Protein 4FEI (pdb70)

Organism: Deinococcus radiodurans (strain ATCC 13939 / DSM 20539 / JCM 16871 / CCUG 27074 / LMG 4051 / NBRC 15346 / NCIMB 9279 / VKM B-1422 / R1) (NCBI:txid243230)

CATH classification: 2.60.40.790

Nearest PDB structures (foldseek):
  4fei-assembly1_A-2  TM=1.010E+00  e=2.220E-17  Deinococcus radiodurans R1 = ATCC 13939 = DSM 20539
  5zul-assembly1_A-2  TM=8.735E-01  e=1.631E-06  Mycobacterium marinum M
  5zul-assembly1_E-2  TM=8.672E-01  e=2.229E-06  Mycobacterium marinum M
  5zul-assembly1_D-2  TM=7.767E-01  e=9.697E-07  Mycobacterium marinum M
  9bee-assembly1_A  TM=6.904E-01  e=1.737E-03  Homo sapiens

Solvent-accessible surface area: 6820 Å² total; per-residue (Å²): 190,32,31,138,17,97,2,66,35,94,68,113,98,31,18,67,56,6,1,0,43,0,71,1,65,57,20,75,62,77,44,39,55,61,66,60,121,69,47,68,2,42,0,12,0,76,12,96,45,67,139,172,58,177,224,42,179,133,43,24,25,150,2,90,59,132,17,60,25,76,71,83,16,126,108,95,21,36,108,51,68,71,77,84,21,48,4,38,4,112,3,62,7,106,173,68,47,135,122,139,117,154

Sequence (102 aa):
QGGPWTPAADWRDAGTHLDLLLDVPGVDAGTLALAEDGGQLTVSGERPGTEHLLRSERPSGRFVRELAFPEPVRPASGVASLAGGVLTVRFEKLRPTIDVTA

InterPro domains:
  IPR002068 Alpha crystallin/Hsp20 domain [PF00011] (56-143)
  IPR002068 Alpha crystallin/Hsp20 domain [PS01031] (45-153)
  IPR008978 HSP20-like chaperone [G3DSA:2.60.40.790] (46-147)
  IPR008978 HSP20-like chaperone [SSF49764] (37-141)

B-factor: mean 25.84, std 10.96, range [14.77, 108.33]

Radius of gyration: 15.72 Å; Cα contacts (8 Å, |Δi|>4): 205; chains: 1; bounding box: 20×54×35 Å

Secondary structure (DSSP, 8-state):
--EEP---EEEEEETTEEEEEEE-TT--GGG-EEEEETTEEEEEEEEPPPSS-SS--SEEEEEEEEEE-SS-B-TT--EEEEETTEEEEEEEBSS-------

Structure (mmCIF, N/CA/C/O backbone):
data_4FEI
#
_entry.id   4FEI
#
_cell.length_a   51.292
_cell.length_b   51.292
_cell.length_c   80.360
_cell.angle_alpha   90.00
_cell.angle_beta   90.00
_cell.angle_gamma   120.00
#
_symmetry.space_g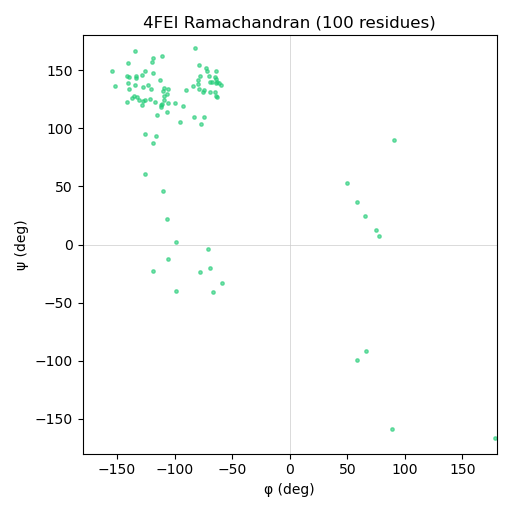roup_name_H-M   'P 31 2 1'
#
loop_
_entity.id
_entity.type
_entity.pdbx_description
1 polymer 'Heat shock protein-related protein'
2 water water
#
loop_
_atom_site.group_PDB
_atom_site.id
_atom_site.type_symbol
_atom_site.label_atom_id
_atom_site.label_alt_id
_atom_site.label_comp_id
_atom_site.label_asym_id
_atom_site.label_entity_id
_atom_site.label_seq_id
_atom_site.pdbx_PDB_ins_code
_atom_site.Cartn_x
_atom_site.Cartn_y
_atom_site.Cartn_z
_atom_site.occupancy
_atom_site.B_iso_or_equiv
_atom_site.auth_seq_id
_atom_site.auth_comp_id
_atom_site.auth_asym_id
_atom_site.auth_atom_id
_atom_site.pdbx_PDB_model_num
ATOM 1 N N . GLN A 1 1 ? 0.608 -15.323 -13.546 1.00 55.03 46 GLN A N 1
ATOM 2 C CA . GLN A 1 1 ? -0.631 -14.935 -14.299 1.00 52.70 46 GLN A CA 1
ATOM 3 C C . GLN A 1 1 ? -1.706 -14.460 -13.329 1.00 47.27 46 GLN A C 1
ATOM 4 O O . GLN A 1 1 ? -2.214 -15.277 -12.527 1.00 48.45 46 GLN A O 1
ATOM 10 N N . GLY A 1 2 ? -2.026 -13.154 -13.403 1.00 41.75 47 GLY A N 1
ATOM 11 C CA . GLY A 1 2 ? -2.915 -12.442 -12.467 1.00 35.95 47 GLY A CA 1
ATOM 12 C C 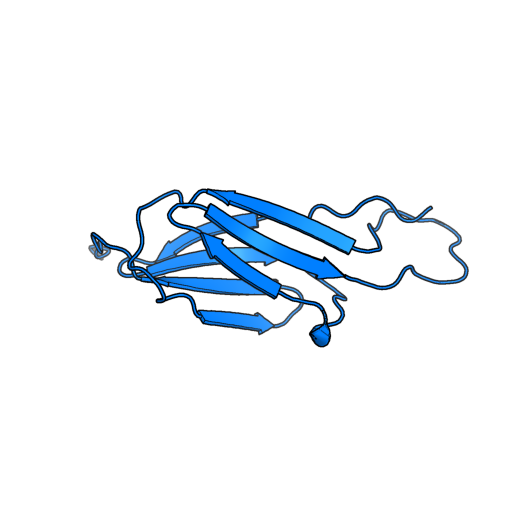. GLY A 1 2 ? -2.153 -11.831 -11.277 1.00 33.13 47 GLY A C 1
ATOM 13 O O . GLY A 1 2 ? -1.990 -12.490 -10.241 1.00 34.24 47 GLY A O 1
ATOM 14 N N . GLY A 1 3 ? -1.698 -10.578 -11.417 1.00 30.32 48 GLY A N 1
ATOM 15 C CA . GLY A 1 3 ? -0.754 -9.968 -10.459 1.00 28.45 48 GLY A CA 1
ATOM 16 C C . GLY A 1 3 ? -1.352 -9.383 -9.185 1.00 25.04 48 GLY A C 1
ATOM 17 O O . GLY A 1 3 ? -2.576 -9.235 -9.076 1.00 23.79 48 GLY A O 1
ATOM 18 N N . PRO A 1 4 ? -0.498 -9.035 -8.212 1.00 24.24 49 PRO A N 1
ATOM 19 C CA . PRO A 1 4 ? -1.025 -8.459 -6.958 1.00 21.84 49 PRO A CA 1
ATOM 20 C C . PRO A 1 4 ? -1.632 -7.074 -7.246 1.00 19.26 49 PRO A C 1
ATOM 21 O O . PRO A 1 4 ? -1.075 -6.292 -8.020 1.00 18.81 49 PRO A O 1
ATOM 25 N N . TRP A 1 5 ? -2.756 -6.791 -6.603 1.00 17.65 50 TRP A N 1
ATOM 26 C CA . TRP A 1 5 ? -3.551 -5.618 -6.934 1.00 15.91 50 TRP A CA 1
ATOM 27 C C . TRP A 1 5 ? -3.297 -4.458 -5.969 1.00 15.58 50 TRP A C 1
ATOM 28 O O . TRP A 1 5 ? -3.489 -4.591 -4.740 1.00 15.80 50 TRP A O 1
ATOM 39 N N . THR A 1 6 ? -2.864 -3.333 -6.553 1.00 15.48 51 THR A N 1
ATOM 40 C CA . THR A 1 6 ? -2.787 -2.036 -5.881 1.00 15.67 51 THR A CA 1
ATOM 41 C C . THR A 1 6 ? -3.570 -1.011 -6.719 1.00 15.56 51 THR A C 1
ATOM 42 O O . THR A 1 6 ? -3.045 -0.444 -7.671 1.00 15.78 51 THR A O 1
ATOM 46 N N . PRO A 1 7 ? -4.851 -0.787 -6.366 1.00 16.72 52 PRO A N 1
ATOM 47 C CA . PRO A 1 7 ? -5.700 0.105 -7.180 1.00 16.66 52 PRO A CA 1
ATOM 48 C C . PRO A 1 7 ? -5.255 1.549 -7.061 1.00 16.56 52 PRO A C 1
ATOM 49 O O . PRO A 1 7 ? -5.033 2.040 -5.939 1.00 16.50 52 PRO A O 1
ATOM 53 N N . ALA A 1 8 ? -5.110 2.206 -8.220 1.00 16.62 53 ALA A N 1
ATOM 54 C CA . ALA A 1 8 ? -4.648 3.582 -8.308 1.00 16.61 53 ALA A CA 1
ATOM 55 C C . ALA A 1 8 ? -5.628 4.595 -7.611 1.00 16.56 53 ALA A C 1
ATOM 56 O O . ALA A 1 8 ? -6.864 4.460 -7.718 1.00 16.59 53 ALA A O 1
ATOM 58 N N . ALA A 1 9 ? -5.073 5.580 -6.911 1.00 16.60 54 ALA A N 1
ATOM 59 C CA . ALA A 1 9 ? -5.852 6.509 -6.028 1.00 16.63 54 ALA A CA 1
ATOM 60 C C . ALA A 1 9 ? -5.576 8.002 -6.337 1.00 16.81 54 ALA A C 1
ATOM 61 O O . ALA A 1 9 ? -4.440 8.414 -6.517 1.00 16.98 54 ALA A O 1
ATOM 63 N N . ASP A 1 10 ? -6.633 8.792 -6.387 1.00 16.91 55 ASP A N 1
ATOM 64 C CA . ASP A 1 10 ? -6.546 10.238 -6.508 1.00 17.16 55 ASP A CA 1
ATOM 65 C C . ASP A 1 10 ? -7.182 10.885 -5.278 1.00 17.31 55 ASP A C 1
ATOM 66 O O . ASP A 1 10 ? -8.155 10.382 -4.732 1.00 17.23 55 ASP A O 1
A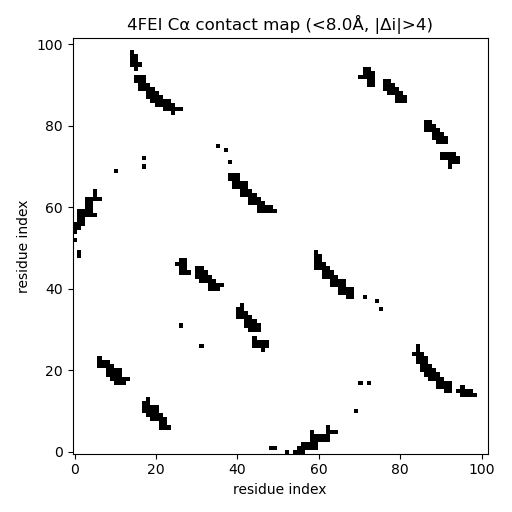TOM 71 N N . TRP A 1 11 ? -6.655 12.028 -4.894 1.00 17.60 56 TRP A N 1
ATOM 72 C CA . TRP A 1 11 ? -7.312 12.931 -3.961 1.00 17.89 56 TRP A CA 1
ATOM 73 C C . TRP A 1 11 ? -7.726 14.207 -4.688 1.00 18.46 56 TRP A C 1
ATOM 74 O O . TRP A 1 11 ? -6.913 14.901 -5.276 1.00 18.87 56 TRP A O 1
ATOM 85 N N . ARG A 1 12 ? -9.018 14.481 -4.685 1.00 18.76 57 ARG A N 1
ATOM 86 C CA . ARG A 1 12 ? -9.539 15.680 -5.347 1.00 19.29 57 ARG A CA 1
ATOM 87 C C . ARG A 1 12 ? -10.002 16.682 -4.285 1.00 19.91 57 ARG A C 1
ATOM 88 O O . ARG A 1 12 ? -10.649 16.315 -3.295 1.00 20.55 57 ARG A O 1
ATOM 96 N N . ASP A 1 13 ? -9.620 17.935 -4.490 1.00 20.44 58 ASP A N 1
ATOM 97 C CA . ASP A 1 13 ? -10.043 19.011 -3.644 1.00 21.44 58 ASP A CA 1
ATOM 98 C C . ASP A 1 13 ? -11.409 19.415 -4.149 1.00 21.85 58 ASP A C 1
ATOM 99 O O . ASP A 1 13 ? -11.529 19.967 -5.228 1.00 22.25 58 ASP A O 1
ATOM 104 N N . ALA A 1 14 ? -12.444 19.127 -3.373 1.00 22.21 59 ALA A N 1
ATOM 105 C CA . ALA A 1 14 ? -13.796 19.570 -3.715 1.00 22.46 59 ALA A CA 1
ATOM 106 C C . ALA A 1 14 ? -14.291 20.670 -2.734 1.00 23.73 59 ALA A C 1
ATOM 107 O O . ALA A 1 14 ? -15.434 20.627 -2.241 1.00 24.67 59 ALA A O 1
ATOM 109 N N . GLY A 1 15 ? -13.431 21.646 -2.461 1.00 23.93 60 GLY A N 1
ATOM 110 C CA . GLY A 1 15 ? -13.816 22.810 -1.659 1.00 25.15 60 GLY A CA 1
ATOM 111 C C . GLY A 1 15 ? -14.140 22.495 -0.201 1.00 25.21 60 GLY A C 1
ATOM 112 O O . GLY A 1 15 ? -13.259 22.501 0.654 1.00 25.51 60 GLY A O 1
ATOM 113 N N . THR A 1 16 ? -15.407 22.224 0.072 1.00 25.29 61 THR A N 1
ATOM 114 C CA . THR A 1 16 ? -15.851 21.907 1.416 1.00 25.64 61 THR A CA 1
ATOM 115 C C . THR A 1 16 ? -15.495 20.461 1.748 1.00 24.56 61 THR A C 1
ATOM 116 O O . THR A 1 16 ? -15.375 20.096 2.931 1.00 24.58 61 THR A O 1
ATOM 120 N N . HIS A 1 17 ? -15.340 19.650 0.708 1.00 23.50 62 HIS A N 1
ATOM 121 C CA . HIS A 1 17 ? -15.061 18.231 0.857 1.00 22.78 62 HIS A CA 1
ATOM 122 C C . HIS A 1 17 ? -13.732 17.804 0.248 1.00 22.16 62 HIS A C 1
ATOM 123 O O . HIS A 1 17 ? -13.181 18.469 -0.623 1.00 22.48 62 HIS A O 1
ATOM 130 N N . LEU A 1 18 ? -13.254 16.650 0.702 1.00 21.96 63 LEU A N 1
ATOM 131 C CA . LEU A 1 18 ? -12.065 15.995 0.171 1.00 20.83 63 LEU A CA 1
ATOM 132 C C . LEU A 1 18 ? -12.530 14.650 -0.416 1.00 20.14 63 LEU A C 1
ATOM 133 O O . LEU A 1 18 ? -13.137 13.836 0.299 1.00 20.03 63 LEU A O 1
ATOM 138 N N . ASP A 1 19 ? -12.271 14.425 -1.709 1.00 19.55 64 ASP A N 1
ATOM 139 C CA . ASP A 1 19 ? -12.674 13.189 -2.382 1.00 18.91 64 ASP A CA 1
ATOM 140 C C . ASP A 1 19 ? -11.511 12.258 -2.637 1.00 18.67 64 ASP A C 1
ATOM 141 O O . ASP A 1 19 ? -10.461 12.674 -3.162 1.00 19.31 64 ASP A O 1
ATOM 146 N N . LEU A 1 20 ? -11.711 10.989 -2.332 1.00 17.81 65 LEU A N 1
ATOM 147 C CA . LEU A 1 20 ? -10.779 9.943 -2.722 1.00 17.83 65 LEU A CA 1
ATOM 148 C C . LEU A 1 20 ? -11.428 9.180 -3.857 1.00 17.73 65 LEU A C 1
ATOM 149 O O . LEU A 1 20 ? -12.536 8.690 -3.712 1.00 18.68 65 LEU A O 1
ATOM 154 N N . LEU A 1 21 ? -10.770 9.119 -5.002 1.00 17.46 66 LEU A N 1
ATOM 155 C CA . LEU A 1 21 ? -11.232 8.291 -6.110 1.00 16.98 66 LEU A CA 1
ATOM 156 C C . LEU A 1 21 ? -10.284 7.110 -6.262 1.00 16.80 66 LEU A C 1
ATOM 157 O O . LEU A 1 21 ? -9.055 7.270 -6.358 1.00 17.15 66 LEU A O 1
ATOM 162 N N . LEU A 1 22 ? -10.855 5.916 -6.288 1.00 16.72 67 LEU A N 1
ATOM 163 C CA . LEU A 1 22 ? -10.051 4.681 -6.298 1.00 16.58 67 LEU A CA 1
ATOM 164 C C . LEU A 1 22 ? -10.504 3.783 -7.457 1.00 16.62 67 LEU A C 1
ATOM 165 O O . LEU A 1 22 ? -11.664 3.422 -7.523 1.00 16.70 67 LEU A O 1
ATOM 170 N N . ASP A 1 23 ? -9.596 3.467 -8.370 1.00 16.63 68 ASP A N 1
ATOM 171 C CA . ASP A 1 23 ? -9.942 2.658 -9.546 1.00 16.75 68 ASP A CA 1
ATOM 172 C C . ASP A 1 23 ? -10.060 1.185 -9.124 1.00 16.80 68 ASP A C 1
ATOM 173 O O . ASP A 1 23 ? -9.032 0.498 -8.921 1.00 16.79 68 ASP A O 1
ATOM 178 N N . VAL A 1 24 ? -11.317 0.723 -9.001 1.00 16.90 69 VAL A N 1
ATOM 179 C CA . VAL A 1 24 ? -11.576 -0.656 -8.599 1.00 17.02 69 VAL A CA 1
ATOM 180 C C . VAL A 1 24 ? -12.514 -1.405 -9.611 1.00 17.31 69 VAL A C 1
ATOM 181 O O . VAL A 1 24 ? -13.620 -1.814 -9.256 1.00 17.44 69 VAL A O 1
ATOM 185 N N . PRO A 1 25 ? -12.092 -1.547 -10.879 1.00 17.45 70 PRO A N 1
ATOM 186 C CA . PRO A 1 25 ? -12.993 -2.238 -11.816 1.00 17.79 70 PRO A CA 1
ATOM 187 C C . PRO A 1 25 ? -13.126 -3.728 -11.497 1.00 18.06 70 PRO A C 1
ATOM 188 O O . PRO A 1 25 ? -12.136 -4.347 -11.124 1.00 18.04 70 PRO A O 1
ATOM 192 N N . GLY A 1 26 ? -14.344 -4.266 -11.612 1.00 18.34 71 GLY A N 1
ATOM 193 C CA . GLY A 1 26 ? -14.597 -5.706 -11.450 1.00 18.71 71 GLY A CA 1
ATOM 194 C C . GLY A 1 26 ? -14.627 -6.186 -9.986 1.00 18.76 71 GLY A C 1
ATOM 195 O O . GLY A 1 26 ? -14.712 -7.396 -9.734 1.00 19.81 71 GLY A O 1
ATOM 196 N N . VAL A 1 27 ? -14.577 -5.255 -9.022 1.00 18.34 72 VAL A N 1
ATOM 197 C CA . VAL A 1 27 ? -14.552 -5.614 -7.602 1.00 18.59 72 VAL A CA 1
ATOM 198 C C . VAL A 1 27 ? -15.862 -6.303 -7.197 1.00 18.88 72 VAL A C 1
ATOM 199 O O . VAL A 1 27 ? -16.927 -5.975 -7.749 1.00 19.19 72 VAL A O 1
ATOM 203 N N . ASP A 1 28 ? -15.760 -7.278 -6.298 1.00 18.67 73 ASP A N 1
ATOM 204 C CA . ASP A 1 28 ? -16.918 -7.822 -5.623 1.00 19.40 73 ASP A CA 1
ATOM 205 C C . ASP A 1 28 ? -17.302 -6.725 -4.617 1.00 19.16 73 ASP A C 1
ATOM 206 O O . ASP A 1 28 ? -16.558 -6.463 -3.642 1.00 19.20 73 ASP A O 1
ATOM 211 N N . ALA A 1 29 ? -18.434 -6.062 -4.866 1.00 19.34 74 ALA A N 1
ATOM 212 C CA . ALA A 1 29 ? -18.826 -4.892 -4.078 1.00 19.05 74 ALA A CA 1
ATOM 213 C C . ALA A 1 29 ? -18.957 -5.240 -2.591 1.00 19.29 74 ALA A C 1
ATOM 214 O O . ALA A 1 29 ? -18.681 -4.389 -1.722 1.00 19.26 74 ALA A O 1
ATOM 216 N N . GLY A 1 30 ? -19.387 -6.483 -2.319 1.00 19.59 75 GLY A N 1
ATOM 217 C CA . GLY A 1 30 ? -19.648 -6.980 -0.947 1.00 19.66 75 GLY A CA 1
ATOM 218 C C . GLY A 1 30 ? -18.382 -7.205 -0.118 1.00 19.79 75 GLY A C 1
ATOM 219 O O . GLY A 1 30 ? -18.471 -7.555 1.065 1.00 20.56 75 GLY A O 1
ATOM 220 N N . THR A 1 31 ? -17.204 -7.011 -0.719 1.00 19.40 76 THR A N 1
ATOM 221 C CA . THR A 1 31 ? -15.920 -7.237 -0.003 1.00 18.75 76 THR A CA 1
ATOM 222 C C . THR A 1 31 ? -15.224 -5.894 0.366 1.00 18.19 76 THR A C 1
ATOM 223 O O . THR A 1 31 ? -14.253 -5.870 1.112 1.00 18.40 76 THR A O 1
ATOM 227 N N . LEU A 1 32 ? -15.704 -4.803 -0.208 1.00 17.94 77 LEU A N 1
ATOM 228 C CA . LEU A 1 32 ? -15.185 -3.474 0.055 1.00 17.62 77 LEU A CA 1
ATOM 229 C C . LEU A 1 32 ? -15.379 -3.064 1.519 1.00 17.59 77 LEU A C 1
ATOM 230 O O . LEU A 1 32 ? -16.468 -3.131 2.063 1.00 18.14 77 LEU A O 1
ATOM 235 N N . ALA A 1 33 ? -14.308 -2.650 2.158 1.00 17.65 78 ALA A N 1
ATOM 236 C CA . ALA A 1 33 ? -14.371 -2.119 3.512 1.00 18.00 78 ALA A CA 1
ATOM 237 C C . ALA A 1 33 ? -13.554 -0.837 3.574 1.00 17.84 78 ALA A C 1
ATOM 238 O O . ALA A 1 33 ? -12.515 -0.731 2.908 1.00 17.52 78 ALA A O 1
ATOM 240 N N . LEU A 1 34 ? -14.037 0.113 4.380 1.00 18.13 79 LEU A N 1
ATOM 241 C CA . LEU A 1 34 ? -13.446 1.446 4.507 1.00 18.44 79 LEU A CA 1
ATOM 242 C C . LEU A 1 34 ? -13.412 1.817 5.998 1.00 18.94 79 LEU A C 1
ATOM 243 O O . LEU A 1 34 ? -14.433 1.761 6.680 1.00 19.19 79 LEU A O 1
ATOM 248 N N . ALA A 1 35 ? -12.239 2.181 6.501 1.00 25.03 80 ALA A N 1
ATOM 249 C CA . ALA A 1 35 ? -12.073 2.545 7.911 1.00 27.63 80 ALA A CA 1
ATOM 250 C C . ALA A 1 35 ? -11.138 3.747 8.055 1.00 26.73 80 ALA A C 1
ATOM 251 O O . ALA 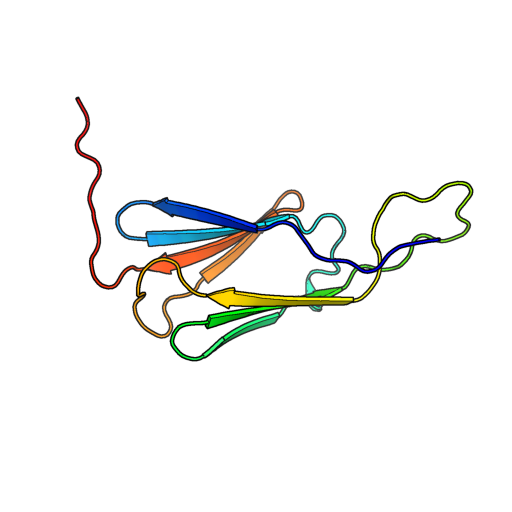A 1 35 ? -10.079 3.796 7.452 1.00 24.22 80 ALA A O 1
ATOM 253 N N . GLU A 1 36 ? -11.537 4.714 8.863 1.00 29.49 81 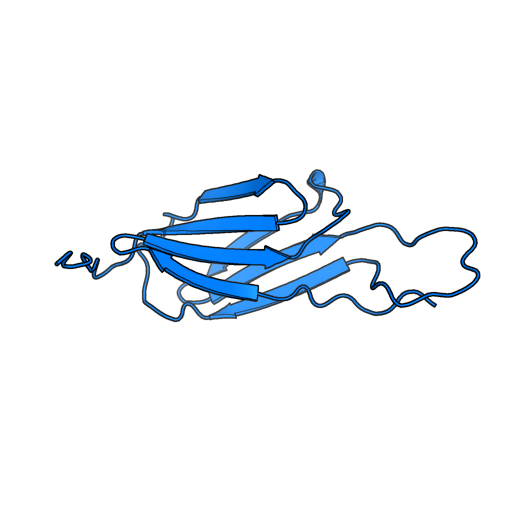GLU A N 1
ATOM 254 C CA . GLU A 1 36 ? -10.705 5.879 9.084 1.00 30.25 81 GLU A CA 1
ATOM 255 C C . GLU A 1 36 ? -10.186 5.902 10.517 1.00 34.34 81 GLU A C 1
ATOM 256 O O . GLU A 1 36 ? -10.954 5.912 11.458 1.00 38.18 81 GLU A O 1
ATOM 262 N N . ASP A 1 37 ? -8.870 5.841 10.666 1.00 35.36 82 ASP A N 1
ATOM 263 C CA . ASP A 1 37 ? -8.231 5.835 11.972 1.00 41.70 82 ASP A CA 1
ATOM 264 C C . ASP A 1 37 ? -7.429 7.101 12.017 1.00 41.92 82 ASP A C 1
ATOM 265 O O . ASP A 1 37 ? -6.277 7.121 11.520 1.00 41.88 82 ASP A O 1
ATOM 270 N N . GLY A 1 38 ? -8.061 8.152 12.565 1.00 42.82 83 GLY A N 1
ATOM 271 C CA . GLY A 1 38 ? -7.502 9.517 12.602 1.00 42.13 83 GLY A CA 1
ATOM 272 C C . GLY A 1 38 ? -7.162 10.128 11.227 1.00 37.33 83 GLY A C 1
ATOM 273 O O . GLY A 1 38 ? -8.050 10.641 10.543 1.00 35.97 83 GLY A O 1
ATOM 274 N N . GLY A 1 39 ? -5.871 10.080 10.852 1.00 36.40 84 GLY A N 1
ATOM 275 C CA . GLY A 1 39 ? -5.354 10.724 9.650 1.00 33.39 84 GLY A CA 1
ATOM 276 C C . GLY A 1 39 ? -5.004 9.759 8.519 1.00 31.56 84 GLY A C 1
ATOM 277 O O . GLY A 1 39 ? -4.214 10.099 7.633 1.00 32.05 84 GLY A O 1
ATOM 278 N N . GLN A 1 40 ? -5.596 8.561 8.554 1.00 30.13 85 GLN A N 1
ATOM 279 C CA . GLN A 1 40 ? -5.379 7.534 7.549 1.00 28.90 85 GLN A CA 1
ATOM 280 C C . GLN A 1 40 ? -6.716 6.939 7.156 1.00 25.37 85 GLN A C 1
ATOM 281 O O . GLN A 1 40 ? -7.572 6.674 7.993 1.00 25.17 85 GLN A O 1
ATOM 287 N N . LEU A 1 41 ? -6.889 6.726 5.861 1.00 23.53 86 LEU A N 1
ATOM 288 C CA . LEU A 1 41 ? -8.003 5.969 5.376 1.00 22.08 86 LEU A CA 1
ATOM 289 C C . LEU A 1 41 ? -7.477 4.606 4.926 1.00 21.74 86 LEU A C 1
ATOM 290 O O . LEU A 1 41 ? -6.461 4.498 4.171 1.00 22.19 86 LEU A O 1
ATOM 295 N N . THR A 1 42 ? -8.143 3.556 5.415 1.00 21.24 87 THR A N 1
ATOM 296 C CA . THR A 1 42 ? -7.793 2.204 4.996 1.00 20.78 87 THR A CA 1
ATOM 297 C C . THR A 1 42 ? -8.883 1.660 4.118 1.00 19.61 87 THR A C 1
ATOM 298 O O . THR A 1 42 ? -10.044 1.690 4.499 1.00 19.47 87 THR A O 1
ATOM 302 N N . VAL A 1 43 ? -8.497 1.235 2.914 1.00 19.84 88 VAL A N 1
ATOM 303 C CA . VAL A 1 43 ? -9.445 0.667 1.958 1.00 20.59 88 VAL A CA 1
ATOM 304 C C . VAL A 1 43 ? -9.002 -0.762 1.636 1.00 20.46 88 VAL A C 1
ATOM 305 O O . VAL A 1 43 ? -7.810 -1.004 1.347 1.00 21.47 88 VAL A O 1
ATOM 309 N N . SER A 1 44 ? -9.953 -1.691 1.655 1.00 20.22 89 SER A N 1
ATOM 310 C CA . SER A 1 44 ? -9.696 -3.068 1.306 1.00 19.96 89 SER A CA 1
ATOM 311 C C . SER A 1 44 ? -10.847 -3.616 0.499 1.00 20.99 89 SER A C 1
ATOM 312 O O . SER A 1 44 ? -11.941 -3.098 0.551 1.00 21.86 89 SER A O 1
ATOM 315 N N . GLY A 1 45 ? -10.575 -4.656 -0.285 1.00 22.18 90 GLY A N 1
ATOM 316 C CA . GLY A 1 45 ? -11.586 -5.349 -1.067 1.00 24.06 90 GLY A CA 1
ATOM 317 C C . GLY A 1 45 ? -10.956 -6.450 -1.883 1.00 25.50 90 GLY A C 1
ATOM 318 O O . GLY A 1 45 ? -9.788 -6.784 -1.674 1.00 25.17 90 GLY A O 1
ATOM 319 N N . GLU A 1 46 ? -11.710 -6.988 -2.860 1.00 20.15 91 GLU A N 1
ATOM 320 C CA . GLU A 1 46 ? -11.260 -8.136 -3.607 1.00 20.57 91 GLU A CA 1
ATOM 321 C C . GLU A 1 46 ? -11.912 -8.189 -4.983 1.00 19.44 91 GLU A C 1
ATOM 322 O O . GLU A 1 46 ? -13.053 -7.759 -5.157 1.00 19.94 91 GLU A O 1
ATOM 328 N N . ARG A 1 47 ? -11.195 -8.742 -5.960 1.00 18.93 92 ARG A N 1
ATOM 329 C 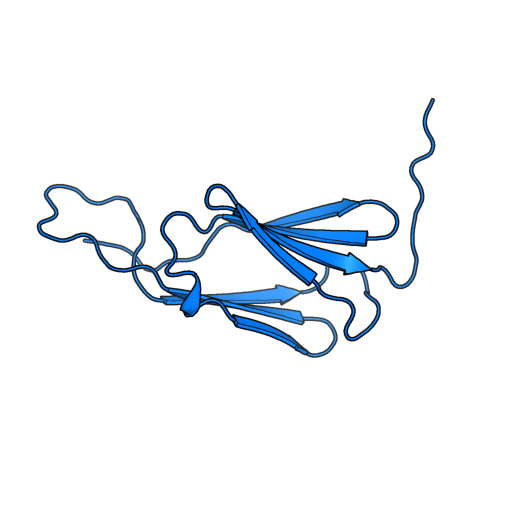CA . ARG A 1 47 ? -11.826 -9.186 -7.190 1.00 19.54 92 ARG A CA 1
ATOM 330 C C . ARG A 1 47 ? -11.342 -10.594 -7.564 1.00 20.57 92 ARG A C 1
ATOM 331 O O . ARG A 1 47 ? -10.183 -10.921 -7.341 1.00 20.39 92 ARG A O 1
ATOM 339 N N . PRO A 1 48 ? -12.246 -11.426 -8.122 1.00 22.75 93 PRO A N 1
ATOM 340 C CA . PRO A 1 48 ? -11.870 -12.794 -8.490 1.00 24.60 93 PRO A CA 1
ATOM 341 C C . PRO A 1 48 ? -10.794 -12.839 -9.588 1.00 22.90 93 PRO A C 1
ATOM 342 O O . PRO A 1 48 ? -10.731 -11.952 -10.455 1.00 22.21 93 PRO A O 1
ATOM 346 N N . GLY A 1 49 ? -9.957 -13.864 -9.557 1.00 24.27 94 GLY A N 1
ATOM 347 C CA . GLY A 1 49 ? -9.052 -14.120 -10.659 1.00 23.50 94 GLY A CA 1
ATOM 348 C C . GLY A 1 49 ? -9.818 -14.594 -11.884 1.00 24.46 94 GLY A C 1
ATOM 349 O O . GLY A 1 49 ? -10.807 -15.334 -11.798 1.00 26.76 94 GLY A O 1
ATOM 350 N N . THR A 1 50 ? -9.344 -14.209 -13.051 1.00 23.79 95 THR A N 1
ATOM 351 C CA . THR A 1 50 ? -9.993 -14.637 -14.298 1.00 24.98 95 THR A CA 1
ATOM 352 C C . THR A 1 50 ? -9.591 -16.060 -14.638 1.00 26.21 95 THR A C 1
ATOM 353 O O . THR A 1 50 ? -8.400 -16.411 -14.536 1.00 26.96 95 THR A O 1
ATOM 357 N N . GLU A 1 51 ? -10.571 -16.887 -14.999 1.00 29.48 96 GLU A N 1
ATOM 358 C CA . GLU A 1 51 ? -10.310 -18.313 -15.265 1.00 33.22 96 GLU A CA 1
ATOM 359 C C . GLU A 1 51 ? -9.706 -18.518 -16.651 1.00 31.95 96 GLU A C 1
ATOM 360 O O . GLU A 1 51 ? -9.917 -17.696 -17.533 1.00 31.89 96 GLU A O 1
ATOM 366 N N . HIS A 1 52 ? -8.953 -19.602 -16.832 1.00 32.54 97 HIS A N 1
ATOM 367 C CA . HIS A 1 52 ? -8.428 -20.025 -18.154 1.00 32.37 97 HIS A CA 1
ATOM 368 C C . HIS A 1 52 ? -7.724 -18.933 -18.961 1.00 28.99 97 HIS A C 1
ATOM 369 O O . HIS A 1 52 ? -8.044 -18.680 -20.133 1.00 29.38 97 HIS A O 1
ATOM 376 N N . LEU A 1 53 ? -6.758 -18.294 -18.314 1.00 27.37 98 LEU A N 1
ATOM 377 C CA . LEU A 1 53 ? -6.028 -17.164 -18.890 1.00 26.85 98 LEU A CA 1
ATOM 378 C C . LEU A 1 53 ? -5.026 -17.608 -19.962 1.00 28.01 98 LEU A C 1
ATOM 379 O O . LEU A 1 53 ? -4.258 -18.531 -19.758 1.00 28.46 98 LEU A O 1
ATOM 384 N N . LEU A 1 54 ? -5.043 -16.924 -21.092 1.00 23.73 99 LEU A N 1
ATOM 385 C CA . LEU A 1 54 ? -4.094 -17.143 -22.175 1.00 24.62 99 LEU A CA 1
ATOM 386 C C . LEU A 1 54 ? -2.973 -16.120 -22.133 1.00 24.07 99 LEU A C 1
ATOM 387 O O . LEU A 1 54 ? -1.801 -16.469 -22.371 1.00 25.54 99 LEU A O 1
ATOM 392 N N . ARG A 1 55 ? -3.338 -14.875 -21.824 1.00 22.68 100 ARG A N 1
ATOM 393 C CA . ARG A 1 55 ? -2.402 -13.787 -21.540 1.00 21.85 100 ARG A CA 1
ATOM 394 C C . ARG A 1 55 ? -2.967 -12.995 -20.387 1.00 20.45 100 ARG A C 1
ATOM 395 O O . ARG A 1 55 ? -4.176 -12.756 -20.353 1.00 19.82 100 ARG A O 1
ATOM 403 N N . SER A 1 56 ? -2.108 -12.494 -19.508 1.00 20.20 101 SER A N 1
ATOM 404 C CA . SER A 1 56 ? -2.597 -11.713 -18.362 1.00 19.15 101 SER A CA 1
ATOM 405 C C . SER A 1 56 ? -1.774 -10.443 -18.130 1.00 18.71 101 SER A C 1
ATOM 406 O O . SER A 1 56 ? -0.539 -10.514 -18.029 1.00 19.47 101 SER A O 1
ATOM 409 N N . GLU A 1 57 ? -2.447 -9.292 -18.044 1.00 17.84 102 GLU A N 1
ATOM 410 C CA . GLU A 1 57 ? -1.828 -8.034 -17.554 1.00 17.24 102 GLU A CA 1
ATOM 411 C C . GLU A 1 57 ? -2.564 -7.534 -16.290 1.00 16.57 102 GLU A C 1
ATOM 412 O O . GLU A 1 57 ? -1.988 -6.791 -15.463 1.00 17.28 102 GLU A O 1
ATOM 418 N N . ARG A 1 58 ? -3.819 -7.957 -16.138 1.00 15.66 103 ARG A N 1
ATOM 419 C CA . ARG A 1 58 ? -4.710 -7.412 -15.133 1.00 15.39 103 ARG A CA 1
ATOM 420 C C . ARG A 1 58 ? -4.439 -8.000 -13.764 1.00 15.29 103 ARG A C 1
ATOM 421 O O . ARG A 1 58 ? -4.239 -9.212 -13.642 1.00 15.95 103 ARG A O 1
ATOM 429 N N . PRO A 1 59 ? -4.459 -7.147 -12.707 1.00 15.11 104 PRO A N 1
ATOM 430 C CA . PRO A 1 59 ? -4.308 -7.630 -11.312 1.00 14.84 104 PRO A CA 1
ATOM 431 C C . PRO A 1 59 ? -5.545 -8.373 -10.795 1.00 15.25 104 PRO A C 1
ATOM 432 O O . PRO A 1 59 ? -6.653 -8.053 -11.221 1.00 15.41 104 PRO A O 1
ATOM 436 N N . SER A 1 60 ? -5.353 -9.314 -9.853 1.00 15.92 105 SER A N 1
ATOM 437 C CA . SER A 1 60 ? -6.439 -10.099 -9.251 1.00 16.89 105 SER A CA 1
ATOM 438 C C . SER A 1 60 ? -6.289 -10.162 -7.747 1.00 17.37 105 SER A C 1
ATOM 439 O O . SER A 1 60 ? -5.207 -9.932 -7.221 1.00 17.16 105 SER A O 1
ATOM 442 N N . GLY A 1 61 ? -7.362 -10.603 -7.082 1.00 18.42 106 GLY A N 1
ATOM 443 C CA . GLY A 1 61 ? -7.330 -10.987 -5.684 1.00 19.28 106 GLY A CA 1
ATOM 444 C C . GLY A 1 61 ? -7.608 -9.804 -4.769 1.00 19.04 106 GLY A C 1
ATOM 445 O O . GLY A 1 61 ? -8.196 -8.804 -5.197 1.00 18.40 106 GLY A O 1
ATOM 446 N N . ARG A 1 62 ? -7.181 -9.940 -3.514 1.00 19.21 107 ARG A N 1
ATOM 447 C CA . ARG A 1 62 ? -7.409 -8.933 -2.478 1.00 19.17 107 ARG A CA 1
ATOM 448 C C . ARG A 1 62 ? -6.446 -7.758 -2.597 1.00 17.50 107 ARG A C 1
ATOM 449 O O . ARG A 1 62 ? -5.307 -7.915 -3.032 1.00 17.28 107 ARG A O 1
ATOM 457 N N . PHE A 1 63 ? -6.943 -6.567 -2.279 1.00 16.96 108 PHE A N 1
ATOM 458 C CA . PHE A 1 63 ? -6.121 -5.380 -2.216 1.00 15.73 108 PHE A CA 1
ATOM 459 C C . PHE A 1 63 ? -6.275 -4.705 -0.835 1.00 15.92 108 PHE A C 1
ATOM 460 O O . PHE A 1 63 ? -7.320 -4.802 -0.203 1.00 16.86 108 PHE A O 1
ATOM 468 N N . VAL A 1 64 ? -5.215 -4.049 -0.386 1.00 15.33 109 VAL A N 1
ATOM 469 C CA . VAL A 1 64 ? -5.249 -3.300 0.837 1.00 15.62 109 VAL A CA 1
ATOM 470 C C . VAL A 1 64 ? -4.436 -2.017 0.643 1.00 15.14 109 VAL A C 1
ATOM 471 O O . VAL A 1 64 ? -3.241 -2.081 0.294 1.00 15.16 109 VAL A O 1
ATOM 475 N N . ARG A 1 65 ? -5.076 -0.864 0.850 1.00 18.81 110 ARG A N 1
ATOM 476 C CA . ARG A 1 65 ? -4.361 0.431 0.837 1.00 18.20 110 ARG A CA 1
ATOM 477 C C . ARG A 1 65 ? -4.539 1.216 2.131 1.00 17.91 110 ARG A C 1
ATOM 478 O O . ARG A 1 65 ? -5.642 1.254 2.694 1.00 18.40 110 ARG A O 1
ATOM 486 N N . GLU A 1 66 ? -3.442 1.799 2.600 1.00 17.92 111 GLU A N 1
ATOM 487 C CA . GLU A 1 66 ? -3.427 2.685 3.760 1.00 17.89 111 GLU A CA 1
ATOM 488 C C . GLU A 1 66 ? -3.014 4.078 3.235 1.00 17.70 111 GLU A C 1
ATOM 489 O O . GLU A 1 66 ? -1.867 4.279 2.771 1.00 18.42 111 GLU A O 1
ATOM 495 N N . LEU A 1 67 ? -3.968 5.025 3.264 1.00 17.03 112 LEU A N 1
ATOM 496 C CA . LEU A 1 67 ? -3.826 6.285 2.526 1.00 16.45 112 LEU A CA 1
ATOM 497 C C . LEU A 1 67 ? -4.017 7.454 3.478 1.00 17.05 112 LEU A C 1
ATOM 498 O O . LEU A 1 67 ? -5.045 7.534 4.165 1.00 17.32 112 LEU A O 1
ATOM 503 N N . ALA A 1 68 ? -3.018 8.339 3.531 1.00 17.53 113 ALA A N 1
ATOM 504 C CA . ALA A 1 68 ? -3.029 9.468 4.485 1.00 18.22 113 ALA A CA 1
ATOM 505 C C . ALA A 1 68 ? -3.834 10.578 3.880 1.00 18.26 113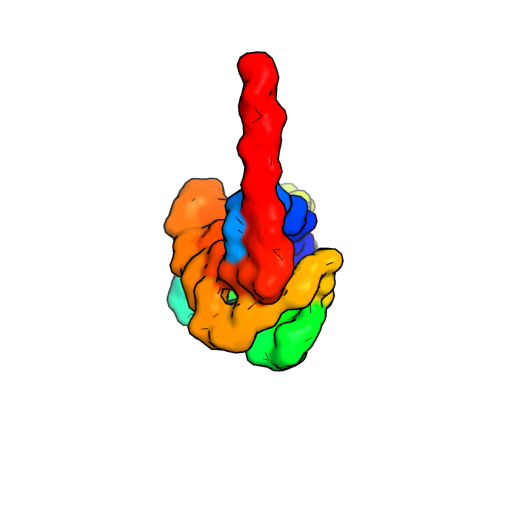 ALA A C 1
ATOM 506 O O . ALA A 1 68 ? -3.684 10.849 2.669 1.00 19.50 113 ALA A O 1
ATOM 508 N N . PHE A 1 69 ? -4.695 11.213 4.678 1.00 18.58 114 PHE A N 1
ATOM 509 C CA . PHE A 1 69 ? -5.447 12.398 4.198 1.00 18.63 114 PHE A CA 1
ATOM 510 C C . PHE A 1 69 ? -4.489 13.552 3.871 1.00 19.18 114 PHE A C 1
ATOM 511 O O . PHE A 1 69 ? -3.673 13.919 4.697 1.00 20.05 114 PHE A O 1
ATOM 519 N N . PRO A 1 70 ? -4.596 14.120 2.664 1.00 19.54 115 PRO A N 1
ATOM 520 C CA . PRO A 1 70 ? -3.741 15.268 2.263 1.00 20.97 115 PRO A CA 1
ATOM 521 C C . PRO A 1 70 ? -4.117 16.506 3.047 1.00 22.41 115 PRO A C 1
ATOM 522 O O . PRO A 1 70 ? -3.323 17.445 3.132 1.00 23.77 115 PRO A O 1
ATOM 526 N N . GLU A 1 71 ? -5.341 16.493 3.588 1.00 23.02 116 GLU A N 1
ATOM 527 C CA . GLU A 1 71 ? -5.928 17.611 4.330 1.00 24.54 116 GLU A CA 1
ATOM 528 C C . GLU A 1 71 ? -6.694 17.012 5.507 1.00 24.70 116 GLU A C 1
ATOM 529 O O . GLU A 1 71 ? -7.372 16.007 5.331 1.00 23.91 116 GLU A O 1
ATOM 535 N N . PRO A 1 72 ? -6.612 17.633 6.706 1.00 26.71 117 PRO A N 1
ATOM 536 C CA . PRO A 1 72 ? -7.414 17.149 7.844 1.00 26.89 117 PRO A CA 1
ATOM 537 C C . PRO A 1 72 ? -8.931 17.185 7.567 1.00 27.00 117 PRO A C 1
ATOM 538 O O . PRO A 1 72 ? -9.436 18.143 6.998 1.00 27.98 117 PRO A O 1
ATOM 542 N N . VAL A 1 73 ? -9.635 16.125 7.959 1.00 26.54 118 VAL A N 1
ATOM 543 C CA . VAL A 1 73 ? -11.083 16.027 7.752 1.00 27.11 118 VAL A CA 1
ATOM 544 C C . VAL A 1 73 ? -11.835 15.890 9.072 1.00 28.70 118 VAL A C 1
ATOM 545 O O . VAL A 1 73 ? -11.258 15.466 10.074 1.00 28.65 118 VAL A O 1
ATOM 549 N N . ARG A 1 74 ? -13.118 16.260 9.078 1.00 30.54 119 ARG A N 1
ATOM 550 C CA . ARG A 1 74 ? -13.950 16.035 10.246 1.00 32.11 119 ARG A CA 1
ATOM 551 C C . ARG A 1 74 ? -14.097 14.536 10.486 1.00 31.01 119 ARG A C 1
ATOM 552 O O . ARG A 1 74 ? -14.276 13.782 9.538 1.00 30.31 119 ARG A O 1
ATOM 560 N N . PRO A 1 75 ? -14.028 14.108 11.771 1.00 39.96 120 PRO A N 1
ATOM 561 C CA . PRO A 1 75 ? -14.201 12.694 12.113 1.00 39.82 120 PRO A CA 1
ATOM 562 C C . PRO A 1 75 ? -15.580 12.146 11.718 1.00 39.30 120 PRO A C 1
ATOM 563 O O . PRO A 1 75 ? -16.587 12.830 11.895 1.00 40.05 120 P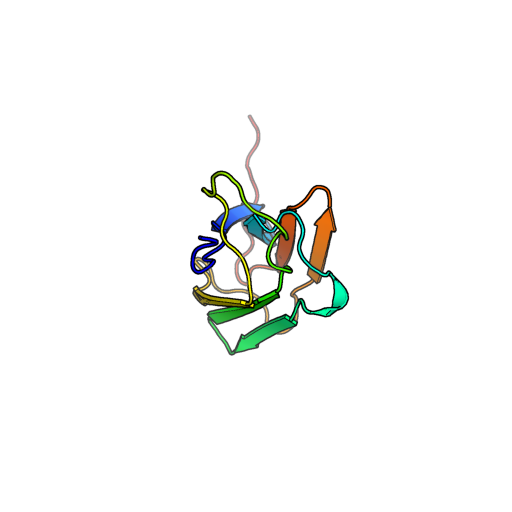RO A O 1
ATOM 567 N N . ALA A 1 76 ? -15.609 10.924 11.195 1.00 38.09 121 ALA A N 1
ATOM 568 C CA . ALA A 1 76 ? -16.856 10.184 10.926 1.00 37.64 121 ALA A CA 1
ATOM 569 C C . ALA A 1 76 ? -17.750 10.799 9.852 1.00 36.91 121 ALA A C 1
ATOM 570 O O . ALA A 1 76 ? -18.950 10.551 9.809 1.00 36.96 121 ALA A O 1
ATOM 572 N N . SER A 1 77 ? -17.145 11.574 8.963 1.00 35.77 122 SER A N 1
ATOM 573 C CA . SER A 1 77 ? -17.873 12.209 7.878 1.00 35.05 122 SER A CA 1
ATOM 574 C C . SER A 1 77 ? -17.783 11.482 6.549 1.00 33.38 122 SER A C 1
ATOM 575 O O . SER A 1 77 ? -18.344 11.948 5.558 1.00 33.46 122 SER A O 1
ATOM 578 N N . GLY A 1 78 ? -17.098 10.346 6.509 1.00 32.38 123 GLY A N 1
ATOM 579 C CA . GLY A 1 78 ? -16.872 9.666 5.226 1.00 30.93 123 GLY A CA 1
ATOM 580 C C . GLY A 1 78 ? -18.069 8.935 4.644 1.00 30.93 123 GLY A C 1
ATOM 581 O O . GLY A 1 78 ? -18.728 8.158 5.344 1.00 31.72 123 GLY A O 1
ATOM 582 N N . VAL A 1 79 ? -18.333 9.181 3.360 1.00 30.19 124 VAL A N 1
ATOM 583 C CA . VAL A 1 79 ? -19.434 8.556 2.604 1.00 30.20 124 VAL A CA 1
ATOM 584 C C . VAL A 1 79 ? -18.898 8.007 1.272 1.00 28.88 124 VAL A C 1
ATOM 585 O O . VAL A 1 79 ? -18.308 8.751 0.485 1.00 28.98 124 VAL A O 1
ATOM 589 N N . ALA A 1 80 ? -19.106 6.714 1.022 1.00 27.72 125 ALA A N 1
ATOM 590 C CA . ALA A 1 80 ? -18.511 6.039 -0.126 1.00 26.57 125 ALA A CA 1
ATOM 591 C C . ALA A 1 80 ? -19.549 5.613 -1.149 1.00 26.99 125 ALA A C 1
ATOM 592 O O . ALA A 1 80 ? -20.626 5.163 -0.806 1.00 27.67 125 ALA A O 1
ATOM 594 N N . SER A 1 81 ? -19.204 5.734 -2.416 1.00 26.19 126 SER A N 1
ATOM 595 C CA . SER A 1 81 ? -20.100 5.405 -3.510 1.00 26.24 126 SER A CA 1
ATOM 596 C C . SER A 1 81 ? -19.295 4.720 -4.639 1.00 25.42 126 SER A C 1
ATOM 597 O O . SER A 1 81 ? -18.125 5.057 -4.864 1.00 25.21 126 SER A O 1
ATOM 600 N N . LEU A 1 82 ? -19.905 3.755 -5.328 1.00 25.18 127 LEU A N 1
ATOM 601 C CA . LEU A 1 82 ? -19.224 2.987 -6.380 1.00 24.71 127 LEU A CA 1
ATOM 602 C C . LEU A 1 82 ? -20.027 3.019 -7.665 1.00 25.13 127 LEU A C 1
ATOM 603 O O . LEU A 1 82 ? -21.192 2.641 -7.668 1.00 25.99 127 LEU A O 1
ATOM 608 N N . ALA A 1 83 ? -19.418 3.481 -8.750 1.00 24.83 128 ALA A N 1
ATOM 609 C CA . ALA A 1 83 ? -20.056 3.484 -10.072 1.00 25.17 128 ALA A CA 1
ATOM 610 C C . ALA A 1 83 ? -18.991 3.397 -11.166 1.00 24.86 128 ALA A C 1
ATOM 611 O O . ALA A 1 83 ? -17.970 4.078 -11.104 1.00 24.50 128 ALA A O 1
ATOM 613 N N . GLY A 1 84 ? -19.250 2.562 -12.158 1.00 24.90 129 GLY A N 1
ATOM 614 C CA . GLY A 1 84 ? -18.361 2.424 -13.302 1.00 24.89 129 GLY A CA 1
ATOM 615 C C . GLY A 1 84 ? -16.928 2.009 -12.979 1.00 23.98 129 GLY A C 1
ATOM 616 O O . GLY A 1 84 ? -16.002 2.468 -13.624 1.00 23.83 129 GLY A O 1
ATOM 617 N N . GLY A 1 85 ? -16.761 1.139 -11.987 1.00 23.47 130 GLY A N 1
ATOM 618 C CA . GLY A 1 85 ? -15.449 0.666 -11.572 1.00 22.96 130 GLY A CA 1
ATOM 619 C C . GLY A 1 85 ? -14.645 1.683 -10.778 1.00 22.35 130 GLY A C 1
ATOM 620 O O . GLY A 1 85 ? -13.464 1.497 -10.558 1.00 22.22 130 GLY A O 1
ATOM 621 N N . VAL A 1 86 ? -15.292 2.758 -10.328 1.00 22.42 131 VAL A N 1
ATOM 622 C CA . VAL A 1 86 ? -14.615 3.805 -9.552 1.00 22.08 131 VAL A CA 1
ATOM 623 C C . VAL A 1 86 ? -15.284 3.971 -8.185 1.00 21.94 131 VAL A C 1
ATOM 624 O O . VAL A 1 86 ? -16.496 4.241 -8.098 1.00 22.08 131 VAL A O 1
ATOM 628 N N . LEU A 1 87 ? -14.489 3.869 -7.128 1.00 21.58 132 LEU A N 1
ATOM 629 C CA . LEU A 1 87 ? -14.965 4.175 -5.792 1.00 21.75 132 LEU A CA 1
ATOM 630 C C . LEU A 1 87 ? -14.699 5.631 -5.422 1.00 22.04 132 LEU A C 1
ATOM 631 O O . LEU A 1 87 ? -13.566 6.053 -5.359 1.00 21.61 132 LEU A O 1
ATOM 636 N N . THR A 1 88 ? -15.755 6.390 -5.147 1.00 22.89 133 THR A N 1
ATOM 637 C CA . THR A 1 88 ? -15.641 7.784 -4.700 1.00 23.11 133 THR A CA 1
ATOM 638 C C . THR A 1 88 ? -15.984 7.858 -3.222 1.00 23.50 133 THR A C 1
ATOM 639 O O . THR A 1 88 ? -17.122 7.594 -2.827 1.00 24.29 133 THR A O 1
ATOM 643 N N . VAL A 1 89 ? -14.995 8.205 -2.408 1.00 23.03 134 VAL A N 1
ATOM 644 C CA . VAL A 1 89 ? -15.198 8.404 -0.991 1.00 23.57 134 VAL A CA 1
ATOM 645 C C . VAL A 1 89 ? -15.057 9.891 -0.628 1.00 23.88 134 VAL A C 1
ATOM 646 O O . VAL A 1 89 ? -14.010 10.474 -0.805 1.00 23.27 134 VAL A O 1
ATOM 650 N N . ARG A 1 90 ? -16.102 10.475 -0.066 1.00 27.52 135 ARG A N 1
ATOM 651 C CA . ARG A 1 90 ? -16.155 11.887 0.194 1.00 26.41 135 ARG A CA 1
ATOM 652 C C . ARG A 1 90 ? -16.084 12.201 1.714 1.00 23.93 135 ARG A C 1
ATOM 653 O O . ARG A 1 90 ? -16.817 11.606 2.521 1.00 23.93 135 ARG A O 1
ATOM 661 N N . PHE A 1 91 ? -15.218 13.148 2.083 1.00 21.08 136 PHE A N 1
ATOM 662 C CA . PHE A 1 91 ? -15.034 13.527 3.462 1.00 20.52 136 PHE A CA 1
ATOM 663 C C . PHE A 1 91 ? -15.183 15.040 3.543 1.00 20.63 136 PHE A C 1
ATOM 664 O O . PHE A 1 91 ? -14.772 15.772 2.607 1.00 21.00 136 PHE A O 1
ATOM 672 N N . GLU A 1 92 ? -15.736 15.544 4.644 1.00 21.29 137 GLU A N 1
ATOM 673 C CA . GLU A 1 92 ? -15.801 16.984 4.790 1.00 21.88 137 GLU A CA 1
ATOM 674 C C . GLU A 1 92 ? -14.563 17.494 5.490 1.00 21.51 137 GLU A C 1
ATOM 675 O O . GLU A 1 92 ? -14.138 16.931 6.480 1.00 23.04 137 GLU A O 1
ATOM 681 N N . LYS A 1 93 ? -13.967 18.545 4.941 1.00 21.49 138 LYS A N 1
ATOM 682 C CA . LYS A 1 93 ? -12.744 19.133 5.470 1.00 22.06 138 LYS A CA 1
ATOM 683 C C . LYS A 1 93 ? -12.999 19.878 6.776 1.00 24.50 138 LYS A C 1
ATOM 684 O O . LYS A 1 93 ? -14.082 20.402 7.026 1.00 25.41 138 LYS A O 1
ATOM 690 N N . LEU A 1 94 ? -11.977 19.878 7.622 1.00 26.95 139 LEU A N 1
ATOM 691 C CA . LEU A 1 94 ? -11.946 20.650 8.850 1.00 30.36 139 LEU A CA 1
ATOM 692 C C . LEU A 1 94 ? -11.907 22.170 8.562 1.00 31.32 139 LEU A C 1
ATOM 693 O O . LEU A 1 94 ? -12.548 22.960 9.245 1.00 33.57 139 LEU A O 1
ATOM 698 N N . ARG A 1 95 ? -11.116 22.549 7.561 1.00 30.00 140 ARG A N 1
ATOM 699 C CA . ARG A 1 95 ? -10.973 23.895 7.088 1.00 29.95 140 ARG A CA 1
ATOM 700 C C . ARG A 1 95 ? -11.436 23.888 5.615 1.00 26.86 140 ARG A C 1
ATOM 701 O O . ARG A 1 95 ? -10.623 23.705 4.687 1.00 26.31 140 ARG A O 1
ATOM 709 N N . PRO A 1 96 ? -12.756 24.081 5.395 1.00 25.50 141 PRO A N 1
ATOM 710 C CA . PRO A 1 96 ? -13.303 24.113 4.038 1.00 23.21 141 PRO A CA 1
ATOM 711 C C . PRO A 1 96 ? -12.715 25.295 3.294 1.00 22.86 141 PRO A C 1
ATOM 712 O O . PRO A 1 96 ? -12.481 26.341 3.903 1.00 23.90 141 PRO A O 1
ATOM 716 N N . THR A 1 97 ? -12.438 25.105 2.009 1.00 21.80 142 THR A N 1
ATOM 717 C CA . THR A 1 97 ? -12.137 26.198 1.081 1.00 22.36 142 THR A CA 1
ATOM 718 C C . THR A 1 97 ? -13.291 26.358 0.069 1.00 21.78 142 THR A C 1
ATOM 719 O O . THR A 1 97 ? -14.118 25.463 -0.099 1.00 22.48 142 THR A O 1
ATOM 723 N N . ILE A 1 98 ? -13.345 27.501 -0.597 1.00 21.85 143 ILE A N 1
ATOM 724 C CA . ILE A 1 98 ? -14.356 27.785 -1.583 1.00 21.55 143 ILE A CA 1
ATOM 725 C C . ILE A 1 98 ? -13.656 28.359 -2.825 1.00 23.44 143 ILE A C 1
ATOM 726 O O . ILE A 1 98 ? -12.859 29.326 -2.733 1.00 22.70 143 ILE A O 1
ATOM 731 N N . ASP A 1 99 ? -13.949 27.742 -3.969 1.00 24.67 144 ASP A N 1
ATOM 732 C CA . ASP A 1 99 ? -13.421 28.171 -5.258 1.00 27.59 144 ASP A CA 1
ATOM 733 C C . ASP A 1 99 ? -13.988 29.563 -5.547 1.00 27.34 144 ASP A C 1
ATOM 734 O O . ASP A 1 99 ? -15.207 29.792 -5.397 1.00 27.83 144 ASP A O 1
ATOM 739 N N . VAL A 1 100 ? -13.104 30.491 -5.925 1.00 27.53 145 VAL A N 1
ATOM 740 C CA . VAL A 1 100 ? -13.487 31.830 -6.357 1.00 26.92 145 VAL A CA 1
ATOM 741 C C . VAL A 1 100 ? -13.563 31.820 -7.889 1.00 30.60 145 VAL A C 1
ATOM 742 O O . VAL A 1 100 ? -12.525 31.787 -8.579 1.00 32.85 145 VAL A O 1
ATOM 746 N N . THR A 1 101 ? -14.789 31.824 -8.416 1.00 31.96 146 THR A N 1
ATOM 747 C CA . THR A 1 101 ? -15.022 31.804 -9.860 1.00 36.27 146 THR A CA 1
ATOM 748 C C . THR A 1 101 ? -14.845 33.186 -10.520 1.00 37.47 146 THR A C 1
ATOM 749 O O . THR A 1 101 ? -15.216 34.215 -9.948 1.00 35.67 146 THR A O 1
ATOM 753 N N . ALA A 1 102 ? -14.263 33.216 -11.712 1.00 41.64 147 ALA A N 1
ATOM 754 C CA . ALA A 1 102 ? -14.017 34.490 -12.397 1.00 44.02 147 ALA A CA 1
ATOM 755 C C . ALA A 1 102 ? -14.500 34.468 -13.849 1.00 49.07 147 ALA A C 1
ATOM 756 O O . ALA A 1 102 ? -15.571 33.939 -14.139 1.00 51.33 147 ALA A O 1
#

Foldseek 3Di:
DAAADDWDWDWDQPQQKIKIKTQAPQWPPVFWDWDDDFFKIKIKGFHADDPPDPDDDHHGTIDIDIGGHPAGFDPPQWDWDDDPRMIMIMTGGPDGGDDDDD